Protein AF-A0A157SZM0-F1 (afdb_monomer_lite)

Radius of gyration: 15.86 Å; chains: 1; bounding box: 39×20×43 Å

Secondary structure (DSSP, 8-state):
-HHHHHTTPPEEEES-EE----HHHHHHHHHHHHHHT--S--------EEHHHHHHHHHHHTT--S-EEEESS-TT--S---SB-----HHHHHH--S--SS--STT---

Foldseek 3Di:
DLVCLQVQEEDAFAQAKAFAFFPVLVVLLVVLCVVVVDDDDADQGADIDGSQVVVVVSCVVVVGNHHYHYDNDDPPDPDDDDRYHYDDRVVSVVRDPGPRHYDDPVSDDD

Structure (mmCIF, N/CA/C/O backbone):
data_AF-A0A157SZM0-F1
#
_entry.id   AF-A0A157SZM0-F1
#
loop_
_atom_site.group_PDB
_atom_site.id
_atom_site.type_symbol
_atom_site.label_atom_id
_atom_site.label_alt_id
_atom_site.label_comp_id
_atom_site.label_asym_id
_atom_site.label_entity_id
_atom_site.label_seq_id
_atom_site.pdbx_PDB_ins_code
_atom_site.Cartn_x
_atom_site.Cartn_y
_atom_site.Cartn_z
_atom_site.occupancy
_atom_site.B_iso_or_equiv
_atom_site.auth_seq_id
_atom_site.auth_comp_id
_atom_site.auth_asym_id
_atom_site.auth_atom_id
_atom_site.pdbx_PDB_model_num
ATOM 1 N N . MET A 1 1 ? -8.299 -6.876 5.818 1.00 92.50 1 MET A N 1
ATOM 2 C CA . MET A 1 1 ? -8.939 -5.562 6.054 1.00 92.50 1 MET A CA 1
ATOM 3 C C . MET A 1 1 ? -10.399 -5.593 5.628 1.00 92.50 1 MET A C 1
ATOM 5 O O . MET A 1 1 ? -11.233 -5.605 6.515 1.00 92.50 1 MET A O 1
ATOM 9 N N . TYR A 1 2 ? -10.713 -5.704 4.327 1.00 95.44 2 TYR A N 1
ATOM 10 C CA . TYR A 1 2 ? -12.101 -5.696 3.827 1.00 95.44 2 TYR A CA 1
ATOM 11 C C . TYR A 1 2 ? -13.040 -6.657 4.576 1.00 95.44 2 TYR A C 1
ATOM 13 O O . TYR A 1 2 ? -14.005 -6.201 5.173 1.00 95.44 2 TYR A O 1
ATOM 21 N N . LYS A 1 3 ? -12.726 -7.964 4.618 1.00 96.81 3 LYS A N 1
ATOM 22 C CA . LYS A 1 3 ? -13.578 -8.972 5.283 1.00 96.81 3 LYS A CA 1
ATOM 23 C C . LYS A 1 3 ? -13.844 -8.632 6.757 1.00 96.81 3 LYS A C 1
ATOM 25 O O . LYS A 1 3 ? -14.989 -8.587 7.179 1.00 96.81 3 LYS A O 1
ATOM 30 N N . THR A 1 4 ? -12.796 -8.274 7.501 1.00 97.31 4 THR A N 1
ATOM 31 C CA . THR A 1 4 ? -12.889 -7.844 8.907 1.00 97.31 4 THR A CA 1
ATOM 32 C C . THR A 1 4 ? -13.809 -6.634 9.092 1.00 97.31 4 THR A C 1
ATOM 34 O O . THR A 1 4 ? -14.690 -6.660 9.945 1.00 97.31 4 THR A O 1
ATOM 37 N N . LEU A 1 5 ? -13.637 -5.590 8.276 1.00 97.94 5 LEU A N 1
ATOM 38 C CA . LEU A 1 5 ? -14.453 -4.375 8.354 1.00 97.94 5 LEU A CA 1
ATOM 39 C C . LEU A 1 5 ? -15.906 -4.631 7.937 1.00 97.94 5 LEU A C 1
ATOM 41 O O . LEU A 1 5 ? -16.819 -4.072 8.542 1.00 97.94 5 LEU A O 1
ATOM 45 N N . LYS A 1 6 ? -16.126 -5.486 6.931 1.00 97.50 6 LYS A N 1
ATOM 46 C CA . LYS A 1 6 ? -17.455 -5.911 6.469 1.00 97.50 6 LYS A CA 1
ATOM 47 C C . LYS A 1 6 ? -18.232 -6.642 7.562 1.00 97.50 6 LYS A C 1
ATOM 49 O O . LYS A 1 6 ? -19.430 -6.439 7.688 1.00 97.50 6 LYS A O 1
ATOM 54 N N . GLU A 1 7 ? -17.544 -7.429 8.382 1.00 98.00 7 GLU A N 1
ATOM 55 C CA . GLU A 1 7 ? -18.113 -8.099 9.559 1.00 98.00 7 GLU A CA 1
ATOM 56 C C . GLU A 1 7 ? -18.344 -7.154 10.756 1.00 98.00 7 GLU A C 1
ATOM 58 O O . GLU A 1 7 ? -18.709 -7.616 11.833 1.00 98.00 7 GLU A O 1
ATOM 63 N N . GLY A 1 8 ? -18.093 -5.845 10.618 1.00 98.19 8 GLY A N 1
ATOM 64 C CA . GLY A 1 8 ? -18.226 -4.882 11.717 1.00 98.19 8 GLY A CA 1
ATOM 65 C C . GLY A 1 8 ? -17.110 -4.961 12.762 1.00 98.19 8 GLY A C 1
ATOM 66 O O . GLY A 1 8 ? -17.195 -4.308 13.798 1.00 98.19 8 GLY A O 1
ATOM 67 N N . LYS A 1 9 ? -16.049 -5.737 12.510 1.00 98.38 9 LYS A N 1
ATOM 68 C CA . LYS A 1 9 ? -14.931 -5.928 13.443 1.00 98.38 9 LYS A CA 1
ATOM 69 C C . LYS A 1 9 ? -13.853 -4.859 13.261 1.00 98.38 9 LYS A C 1
ATOM 71 O O . LYS A 1 9 ? -13.738 -4.232 12.208 1.00 98.38 9 LY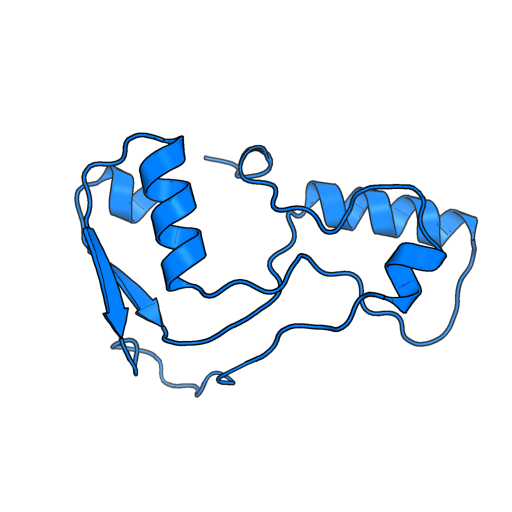S A O 1
ATOM 76 N N . THR A 1 10 ? -13.018 -4.700 14.284 1.00 98.50 10 THR A N 1
ATOM 77 C CA . THR A 1 10 ? -11.886 -3.768 14.270 1.00 98.50 10 THR A CA 1
ATOM 78 C C . THR A 1 10 ? -10.700 -4.332 13.485 1.00 98.50 10 THR A C 1
ATOM 80 O O . THR A 1 10 ? -10.252 -5.456 13.718 1.00 98.50 10 THR A O 1
ATOM 83 N N . VAL A 1 11 ? -10.141 -3.526 12.585 1.00 98.44 11 VAL A N 1
ATOM 84 C CA . VAL A 1 11 ? -8.818 -3.746 11.993 1.00 98.44 11 VAL A CA 1
ATOM 85 C C . VAL A 1 11 ? -7.775 -3.014 12.830 1.00 98.44 11 VAL A C 1
ATOM 87 O O . VAL A 1 11 ? -7.814 -1.792 12.938 1.00 98.44 11 VAL A O 1
ATOM 90 N N . PHE A 1 12 ? -6.813 -3.759 13.373 1.00 98.31 12 PHE A N 1
ATOM 91 C CA . PHE A 1 12 ? -5.622 -3.203 14.016 1.00 98.31 12 PHE A CA 1
ATOM 92 C C . PHE A 1 12 ? -4.520 -3.031 12.966 1.00 98.31 12 PHE A C 1
ATOM 94 O O . PHE A 1 12 ? -3.859 -3.993 12.568 1.00 98.31 12 PHE A O 1
ATOM 101 N N . ALA A 1 13 ? -4.375 -1.815 12.453 1.00 98.19 13 ALA A N 1
ATOM 102 C CA . ALA A 1 13 ? -3.387 -1.468 11.448 1.00 98.19 13 ALA A CA 1
ATOM 103 C C . ALA A 1 13 ? -2.046 -1.142 12.116 1.00 98.19 13 ALA A C 1
ATOM 105 O O . ALA A 1 13 ? -1.951 -0.208 12.905 1.00 98.19 13 ALA A O 1
ATOM 106 N N . TYR A 1 14 ? -1.001 -1.900 11.780 1.00 98.25 14 TYR A N 1
ATOM 107 C CA . TYR A 1 14 ? 0.359 -1.605 12.233 1.00 98.25 14 TYR A CA 1
ATOM 108 C C . TYR A 1 14 ? 0.799 -0.205 11.785 1.00 98.25 14 TYR A C 1
ATOM 110 O O . TYR A 1 14 ? 0.705 0.114 10.594 1.00 98.25 14 TYR A O 1
ATOM 118 N N . LYS A 1 15 ? 1.335 0.582 12.718 1.00 98.44 15 LYS A N 1
ATOM 119 C CA . LYS A 1 15 ? 1.915 1.902 12.483 1.00 98.44 15 LYS A CA 1
ATOM 120 C C . LYS A 1 15 ? 3.195 1.774 11.669 1.00 98.44 15 LYS A C 1
ATOM 122 O O . LYS A 1 15 ? 4.288 1.558 12.187 1.00 98.44 15 LYS A O 1
ATOM 127 N N . GLY A 1 16 ? 3.041 1.888 10.360 1.00 98.19 16 GLY A N 1
ATOM 128 C CA . GLY A 1 16 ? 4.150 1.793 9.433 1.00 98.19 16 GLY A CA 1
ATOM 129 C C . GLY A 1 16 ? 3.710 1.888 7.984 1.00 98.19 16 GLY A C 1
ATOM 130 O O . GLY A 1 16 ? 2.529 1.748 7.644 1.00 98.19 16 GLY A O 1
ATOM 131 N N . TYR A 1 17 ? 4.700 2.066 7.125 1.00 98.75 17 TYR A N 1
ATOM 132 C CA . TYR A 1 17 ? 4.544 2.379 5.716 1.00 98.75 17 TYR A CA 1
ATOM 133 C C . TYR A 1 17 ? 5.045 1.249 4.829 1.00 98.75 17 TYR A C 1
ATOM 135 O O . TYR A 1 17 ? 5.862 0.410 5.221 1.00 98.75 17 TYR A O 1
ATOM 143 N N . TYR A 1 18 ? 4.491 1.217 3.629 1.00 98.56 18 TYR A N 1
ATOM 144 C CA . TYR A 1 18 ? 4.829 0.297 2.556 1.00 98.56 18 TYR A CA 1
ATOM 145 C C . TYR A 1 18 ? 4.255 0.834 1.240 1.00 98.56 18 TYR A C 1
ATOM 147 O O . TYR A 1 18 ? 3.673 1.916 1.211 1.00 98.56 18 TYR A O 1
ATOM 155 N N . SER A 1 19 ? 4.429 0.084 0.158 1.00 98.56 19 SER A N 1
ATOM 156 C CA . SER A 1 19 ? 4.040 0.466 -1.203 1.00 98.56 19 SER A CA 1
ATOM 157 C C . SER A 1 19 ? 3.164 -0.624 -1.846 1.00 98.56 19 SER A C 1
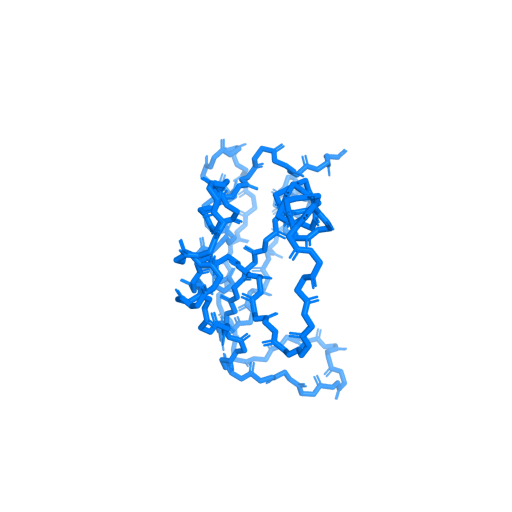ATOM 159 O O . SER A 1 19 ? 3.664 -1.399 -2.668 1.00 98.56 19 SER A O 1
ATOM 161 N N . PRO A 1 20 ? 1.889 -0.775 -1.424 1.00 97.50 20 PRO A N 1
ATOM 162 C CA . PRO A 1 20 ? 1.011 -1.844 -1.893 1.00 97.50 20 PRO A CA 1
ATOM 163 C C . PRO A 1 20 ? 0.724 -1.714 -3.389 1.00 97.50 20 PRO A C 1
ATOM 165 O O . PRO A 1 20 ? 0.345 -0.651 -3.865 1.00 97.50 20 PRO A O 1
ATOM 168 N N . ILE A 1 21 ? 0.838 -2.823 -4.112 1.00 97.94 21 ILE A N 1
ATOM 169 C CA . ILE A 1 21 ? 0.504 -2.931 -5.533 1.00 97.94 21 ILE A CA 1
ATOM 170 C C . ILE A 1 21 ? -0.495 -4.073 -5.721 1.00 97.94 21 ILE A C 1
ATOM 172 O O . ILE A 1 21 ? -0.382 -5.114 -5.068 1.00 97.94 21 ILE A O 1
ATOM 176 N N . SER A 1 22 ? -1.497 -3.883 -6.580 1.00 97.00 22 SER A N 1
ATOM 177 C CA . SER A 1 22 ? -2.423 -4.963 -6.916 1.00 97.00 22 SER A CA 1
ATOM 178 C C . SER A 1 22 ? -1.736 -5.980 -7.829 1.00 97.00 22 SER A C 1
ATOM 180 O O . SER A 1 22 ? -0.877 -5.630 -8.639 1.00 97.00 22 SER A O 1
ATOM 182 N N . ALA A 1 23 ? -2.136 -7.250 -7.734 1.00 96.75 23 ALA A N 1
ATOM 183 C CA . ALA A 1 23 ? -1.573 -8.301 -8.583 1.00 96.75 23 ALA A CA 1
ATOM 184 C C . ALA A 1 23 ? -1.751 -7.987 -10.079 1.00 96.75 23 ALA A C 1
ATOM 186 O O . ALA A 1 23 ? -0.833 -8.213 -10.860 1.00 96.75 23 ALA A O 1
ATOM 187 N N . ARG A 1 24 ? -2.893 -7.395 -10.467 1.00 96.25 24 ARG A N 1
ATOM 188 C CA . ARG A 1 24 ? -3.161 -7.000 -11.858 1.00 96.25 24 ARG A CA 1
ATOM 189 C C . ARG A 1 24 ? -2.220 -5.899 -12.353 1.00 96.25 24 ARG A C 1
ATOM 191 O O . ARG A 1 24 ? -1.642 -6.049 -13.421 1.00 96.25 24 ARG A O 1
ATOM 198 N N . LYS A 1 25 ? -1.989 -4.843 -11.559 1.00 97.75 25 LYS A N 1
ATOM 199 C CA . LYS A 1 25 ? -1.063 -3.761 -11.934 1.00 97.75 25 LYS A CA 1
ATOM 200 C C . LYS A 1 25 ? 0.385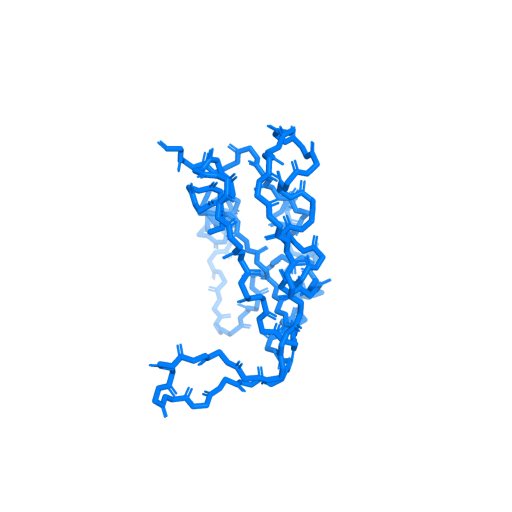 -4.241 -11.997 1.00 97.75 25 LYS A C 1
ATOM 202 O O . LYS A 1 25 ? 1.114 -3.867 -12.912 1.00 97.75 25 LYS A O 1
ATOM 207 N N . LEU A 1 26 ? 0.788 -5.105 -11.062 1.00 98.25 26 LEU A N 1
ATOM 208 C CA . LEU A 1 26 ? 2.111 -5.727 -11.095 1.00 98.25 26 LEU A CA 1
ATOM 209 C C . LEU A 1 26 ? 2.281 -6.620 -12.333 1.00 98.25 26 LEU A C 1
ATOM 211 O O . LEU A 1 26 ? 3.327 -6.568 -12.971 1.00 98.25 26 LEU A O 1
ATOM 215 N N . ALA A 1 27 ? 1.263 -7.402 -12.698 1.00 98.00 27 ALA A N 1
ATOM 216 C CA . ALA A 1 27 ? 1.300 -8.248 -13.888 1.00 98.00 27 ALA A CA 1
ATOM 217 C C . ALA A 1 27 ? 1.466 -7.427 -15.177 1.00 98.00 27 ALA A C 1
ATOM 219 O O . ALA A 1 27 ? 2.341 -7.750 -15.974 1.00 98.00 27 ALA A O 1
ATOM 220 N N . SER A 1 28 ? 0.720 -6.328 -15.343 1.00 97.75 28 SER A N 1
ATOM 221 C CA . SER A 1 28 ? 0.877 -5.434 -16.502 1.00 97.75 28 SER A CA 1
ATOM 222 C C . SER A 1 28 ? 2.273 -4.806 -16.576 1.00 97.75 28 SER A C 1
ATOM 224 O O . SER A 1 28 ? 2.860 -4.714 -17.650 1.00 97.75 28 SER A O 1
ATOM 226 N N . ALA A 1 29 ? 2.853 -4.424 -15.433 1.00 98.25 29 ALA A N 1
ATOM 227 C CA . ALA A 1 29 ? 4.231 -3.936 -15.393 1.00 98.25 29 ALA A CA 1
ATOM 228 C C . ALA A 1 29 ? 5.248 -5.019 -15.798 1.00 98.25 29 ALA A C 1
ATOM 230 O O . ALA A 1 29 ? 6.213 -4.729 -16.504 1.00 98.25 29 ALA A O 1
ATOM 231 N N . ILE A 1 30 ? 5.039 -6.266 -15.362 1.00 98.38 30 ILE A N 1
ATOM 232 C CA . ILE A 1 30 ? 5.883 -7.406 -15.743 1.00 98.38 30 ILE A CA 1
ATOM 233 C C . ILE A 1 30 ? 5.767 -7.688 -17.245 1.00 98.38 30 ILE A C 1
ATOM 235 O O . ILE A 1 30 ? 6.788 -7.915 -17.887 1.00 98.38 30 ILE A O 1
ATOM 239 N N . GLU A 1 31 ? 4.564 -7.636 -17.814 1.00 98.25 31 GLU A N 1
ATOM 240 C CA . GLU A 1 31 ? 4.326 -7.843 -19.247 1.00 98.25 31 GLU A CA 1
ATOM 241 C C . GLU A 1 31 ? 5.131 -6.860 -20.114 1.00 98.25 31 GLU A C 1
ATOM 243 O O . GLU A 1 31 ? 5.859 -7.285 -21.014 1.00 98.25 31 GLU A O 1
ATOM 248 N N . GLU A 1 32 ? 5.108 -5.564 -19.785 1.00 98.06 32 GLU A N 1
ATOM 249 C CA . GLU A 1 32 ? 5.950 -4.567 -20.462 1.00 98.06 32 GLU A CA 1
ATOM 250 C C . GLU A 1 32 ? 7.454 -4.851 -20.277 1.00 98.06 32 GLU A C 1
ATOM 252 O O . GLU A 1 32 ? 8.242 -4.753 -21.224 1.00 98.06 32 GLU A O 1
ATOM 257 N N . LEU A 1 33 ? 7.882 -5.240 -19.069 1.00 97.94 33 LEU A N 1
ATOM 258 C CA . LEU A 1 33 ? 9.288 -5.554 -18.788 1.00 97.94 33 LEU A CA 1
ATOM 259 C C . LEU A 1 33 ? 9.807 -6.749 -19.596 1.00 97.94 33 LEU A C 1
ATOM 261 O O . LEU A 1 33 ? 10.977 -6.739 -19.996 1.00 97.94 33 LEU A O 1
ATOM 265 N N . LEU A 1 34 ? 8.960 -7.752 -19.851 1.00 97.75 34 LEU A N 1
ATOM 266 C CA . LEU A 1 34 ? 9.306 -8.909 -20.678 1.00 97.75 34 LEU A CA 1
ATOM 267 C C . LEU A 1 34 ? 9.640 -8.482 -22.112 1.00 97.75 34 LEU A C 1
ATOM 269 O O . LEU A 1 34 ? 10.650 -8.933 -22.658 1.00 97.75 34 LEU A O 1
ATOM 273 N N . ALA A 1 35 ? 8.856 -7.568 -22.692 1.00 96.88 35 ALA A N 1
ATOM 274 C CA . ALA A 1 35 ? 9.108 -7.033 -24.030 1.00 96.88 35 ALA A CA 1
ATOM 275 C C . ALA A 1 35 ? 10.432 -6.248 -24.103 1.00 96.88 35 ALA A C 1
ATOM 277 O O . ALA A 1 35 ? 11.171 -6.350 -25.082 1.00 96.88 35 ALA A O 1
ATOM 278 N N . LEU A 1 36 ? 10.773 -5.517 -23.037 1.00 97.12 36 LEU A N 1
ATOM 279 C CA . LEU A 1 36 ? 12.001 -4.719 -22.948 1.00 97.12 36 LEU A CA 1
ATOM 280 C C . LEU A 1 36 ? 13.265 -5.536 -22.633 1.00 97.12 36 LEU A C 1
ATOM 282 O O . LEU A 1 36 ? 14.363 -4.975 -22.676 1.00 97.12 36 LEU A O 1
ATOM 286 N N . ARG A 1 37 ? 13.129 -6.821 -22.268 1.00 95.94 37 ARG A N 1
ATOM 287 C CA . ARG A 1 37 ? 14.232 -7.725 -21.878 1.00 95.94 37 ARG A CA 1
ATOM 288 C C . ARG A 1 37 ? 15.201 -7.099 -20.863 1.00 95.94 37 ARG A C 1
ATOM 290 O O . ARG A 1 37 ? 16.419 -7.246 -20.970 1.00 95.94 37 ARG A O 1
ATOM 297 N N . LYS A 1 38 ? 14.670 -6.363 -19.881 1.00 91.88 38 LYS A N 1
ATOM 298 C CA . LYS A 1 38 ? 15.491 -5.706 -18.851 1.00 91.88 38 LYS A CA 1
ATOM 299 C C . LYS A 1 38 ? 16.189 -6.741 -17.966 1.00 91.88 38 LYS A C 1
ATOM 301 O O . LYS A 1 38 ? 15.606 -7.754 -17.598 1.00 91.88 38 LYS A O 1
ATOM 306 N N . THR A 1 39 ? 17.426 -6.441 -17.583 1.00 95.38 39 THR A N 1
ATOM 307 C CA . THR A 1 39 ? 18.223 -7.229 -16.635 1.00 95.38 39 THR A CA 1
ATOM 308 C C . THR A 1 39 ? 18.596 -6.386 -15.411 1.00 95.38 39 THR A C 1
ATOM 310 O O . THR A 1 39 ? 18.471 -5.156 -15.417 1.00 95.38 39 THR A O 1
ATOM 313 N N . GLY A 1 40 ? 19.051 -7.045 -14.344 1.00 96.31 40 GLY A N 1
ATOM 314 C CA . GLY A 1 40 ? 19.411 -6.398 -13.079 1.00 96.31 40 GLY A CA 1
ATOM 315 C C . GLY A 1 40 ? 18.222 -6.211 -12.133 1.00 96.31 40 GLY A C 1
ATOM 316 O O . GLY A 1 40 ? 17.245 -6.952 -12.198 1.00 96.31 40 GLY A O 1
ATOM 317 N N . LEU A 1 41 ? 18.326 -5.231 -11.228 1.00 97.69 41 LEU A N 1
ATOM 318 C CA . LEU A 1 41 ? 17.325 -4.958 -10.193 1.00 97.69 41 LEU A CA 1
ATOM 319 C C . LEU A 1 41 ? 16.462 -3.735 -10.543 1.00 97.69 41 LEU A C 1
ATOM 321 O O . LEU A 1 41 ? 16.974 -2.680 -10.947 1.00 97.69 41 LEU A O 1
ATOM 325 N N . LEU A 1 42 ? 15.148 -3.874 -10.352 1.00 97.81 42 LEU A N 1
ATOM 326 C CA . LEU A 1 42 ? 14.160 -2.820 -10.559 1.00 97.81 42 LEU A CA 1
ATOM 327 C C . LEU A 1 42 ? 13.021 -2.946 -9.539 1.00 97.81 42 LEU A C 1
ATOM 329 O O . LEU A 1 42 ? 12.394 -3.996 -9.438 1.00 97.81 42 LEU A O 1
ATOM 333 N N . ASN A 1 43 ? 12.730 -1.863 -8.820 1.00 98.56 43 ASN A N 1
ATOM 334 C CA . ASN A 1 43 ? 11.582 -1.797 -7.920 1.00 98.56 43 ASN A CA 1
ATOM 335 C C . ASN A 1 43 ? 10.309 -1.485 -8.710 1.00 98.56 43 ASN A C 1
ATOM 337 O O . ASN A 1 43 ? 10.221 -0.433 -9.343 1.00 98.56 43 ASN A O 1
ATOM 341 N N . VAL A 1 44 ? 9.317 -2.368 -8.616 1.00 98.44 44 VAL A N 1
ATOM 342 C CA . VAL A 1 44 ? 7.968 -2.168 -9.160 1.00 98.44 44 VAL A CA 1
ATOM 343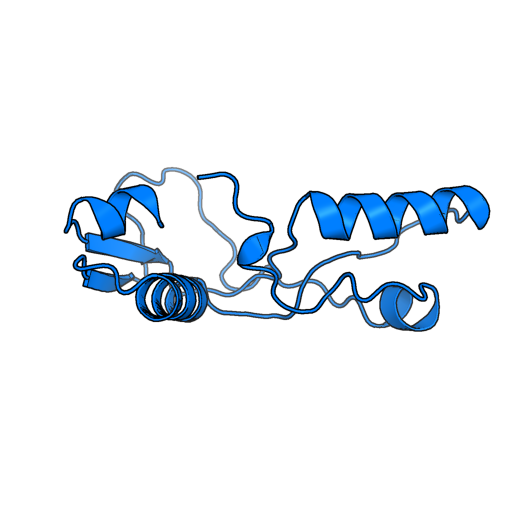 C C . VAL A 1 44 ? 6.985 -2.310 -8.005 1.00 98.44 44 VAL A C 1
ATOM 345 O O . VAL A 1 44 ? 6.746 -3.410 -7.512 1.00 98.44 44 VAL A O 1
ATOM 348 N N . ALA A 1 45 ? 6.471 -1.183 -7.524 1.00 98.31 45 ALA A N 1
ATOM 349 C CA . ALA A 1 45 ? 5.604 -1.123 -6.355 1.00 98.31 45 ALA A CA 1
ATOM 350 C C . ALA A 1 45 ? 4.634 0.059 -6.452 1.00 98.31 45 ALA A C 1
ATOM 352 O O . ALA A 1 45 ? 4.753 0.893 -7.349 1.00 98.31 45 ALA A O 1
ATOM 353 N N . GLY A 1 46 ? 3.674 0.109 -5.528 1.00 98.31 46 GLY A N 1
ATOM 354 C CA . GLY A 1 46 ? 2.712 1.201 -5.445 1.00 98.31 46 GLY A CA 1
ATOM 355 C C . GLY A 1 46 ? 3.261 2.468 -4.797 1.00 98.31 46 GLY A C 1
ATOM 356 O O . GLY A 1 46 ? 4.412 2.543 -4.367 1.00 98.31 46 GLY A O 1
ATOM 357 N N . GLU A 1 47 ? 2.398 3.464 -4.659 1.00 98.31 47 GLU A N 1
ATOM 358 C CA . GLU A 1 47 ? 2.680 4.644 -3.844 1.00 98.31 47 GLU A CA 1
ATOM 359 C C . GLU A 1 47 ? 2.870 4.293 -2.364 1.00 98.31 47 GLU A C 1
ATOM 361 O O . GLU A 1 47 ? 2.238 3.381 -1.822 1.00 98.31 47 GLU A O 1
ATOM 366 N N . ARG A 1 48 ? 3.750 5.045 -1.694 1.00 98.50 48 ARG A N 1
ATOM 367 C CA . ARG A 1 48 ? 3.955 4.936 -0.250 1.00 98.50 48 ARG A CA 1
ATOM 368 C C . ARG A 1 48 ? 2.671 5.325 0.481 1.00 98.50 48 ARG A C 1
ATOM 370 O O . ARG A 1 48 ? 2.195 6.444 0.334 1.00 98.50 48 ARG A O 1
ATOM 377 N N . ILE A 1 49 ? 2.168 4.435 1.330 1.00 98.62 49 ILE A N 1
ATOM 378 C CA . ILE A 1 49 ? 0.973 4.665 2.149 1.00 98.62 49 ILE A CA 1
ATOM 379 C C . ILE A 1 49 ? 1.128 3.980 3.509 1.00 98.62 49 ILE A C 1
ATOM 381 O O . ILE A 1 49 ? 1.818 2.960 3.629 1.00 98.62 49 ILE A O 1
ATOM 385 N N . SER A 1 50 ? 0.510 4.532 4.554 1.00 98.62 50 SER A N 1
ATOM 386 C CA . SER A 1 50 ? 0.429 3.831 5.836 1.00 98.62 50 SER A CA 1
ATOM 387 C C . SER A 1 50 ? -0.627 2.724 5.774 1.00 98.62 50 SER A C 1
ATOM 389 O O . SER A 1 50 ? -1.615 2.799 5.037 1.00 98.62 50 SER A O 1
ATOM 391 N N . ARG A 1 51 ? -0.450 1.666 6.569 1.00 98.25 51 ARG A N 1
ATOM 392 C CA . ARG A 1 51 ? -1.463 0.596 6.668 1.00 98.25 51 ARG A CA 1
ATOM 393 C C . ARG A 1 51 ? -2.786 1.117 7.237 1.00 98.25 51 ARG A C 1
ATOM 395 O O . ARG A 1 51 ? -3.839 0.606 6.864 1.00 98.25 51 ARG A O 1
ATOM 402 N N . TYR A 1 52 ? -2.722 2.127 8.107 1.00 98.56 52 TYR A N 1
ATOM 403 C CA . TYR A 1 52 ? -3.886 2.805 8.668 1.00 98.56 52 TYR A CA 1
ATOM 404 C C . TYR A 1 52 ? -4.664 3.575 7.593 1.00 98.56 52 TYR A C 1
ATOM 406 O O . TYR A 1 52 ? -5.858 3.341 7.415 1.00 98.56 52 TYR A O 1
ATOM 414 N N . GLU A 1 53 ? -3.980 4.410 6.806 1.00 98.62 53 GLU A N 1
ATOM 415 C CA . GLU A 1 53 ? -4.598 5.181 5.723 1.00 98.62 53 GLU A CA 1
ATOM 416 C C . GLU A 1 53 ? -5.192 4.263 4.649 1.00 98.62 53 GLU A C 1
ATOM 418 O O . GLU A 1 53 ? -6.319 4.484 4.206 1.00 98.62 53 GLU A O 1
ATOM 423 N N . LEU A 1 54 ? -4.497 3.180 4.276 1.00 98.38 54 LEU A N 1
ATOM 424 C CA . LEU A 1 54 ? -5.061 2.203 3.345 1.00 98.38 54 LEU A CA 1
ATOM 425 C C . LEU A 1 54 ? -6.353 1.579 3.890 1.00 98.38 54 LEU A C 1
ATOM 427 O O . LEU A 1 54 ? -7.331 1.439 3.155 1.00 98.38 54 LEU A O 1
ATOM 431 N N . ALA A 1 55 ? -6.365 1.188 5.166 1.00 98.25 55 ALA A N 1
ATOM 432 C CA . ALA A 1 55 ? -7.542 0.594 5.787 1.00 98.25 55 ALA A CA 1
ATOM 433 C C . ALA A 1 55 ? -8.724 1.577 5.828 1.00 98.25 55 ALA A C 1
ATOM 435 O O . ALA A 1 55 ? -9.852 1.159 5.560 1.00 98.25 55 ALA A O 1
ATOM 436 N N . LEU A 1 56 ? -8.472 2.866 6.090 1.00 98.50 56 LEU A N 1
ATOM 437 C CA . LEU A 1 56 ? -9.488 3.919 6.012 1.00 98.50 56 LEU A CA 1
ATOM 438 C C . LEU A 1 56 ? -10.021 4.100 4.586 1.00 98.50 56 LEU A C 1
ATOM 440 O O . LEU A 1 56 ? -11.234 4.075 4.406 1.00 98.50 56 LEU A O 1
ATOM 444 N N . LYS A 1 57 ? -9.150 4.168 3.569 1.00 98.12 57 LYS A N 1
ATOM 445 C CA . LYS A 1 57 ? -9.572 4.269 2.157 1.00 98.12 57 LYS A CA 1
ATOM 446 C C . LYS A 1 57 ? -10.430 3.078 1.721 1.00 98.12 57 LYS A C 1
ATOM 448 O O . LYS A 1 57 ? -11.403 3.251 0.993 1.00 98.12 57 LYS A O 1
ATOM 453 N N . ILE A 1 58 ? -10.110 1.867 2.187 1.00 97.69 58 ILE A N 1
ATOM 454 C CA . ILE A 1 58 ? -10.942 0.673 1.954 1.00 97.69 58 ILE A CA 1
ATOM 455 C C . ILE A 1 58 ? -12.286 0.800 2.685 1.00 97.69 58 ILE A C 1
ATOM 457 O O . ILE A 1 58 ? -13.326 0.515 2.093 1.00 97.69 58 ILE A O 1
ATOM 461 N N . LYS A 1 59 ? -12.283 1.208 3.961 1.00 98.00 59 LYS A N 1
ATOM 462 C CA . LYS A 1 59 ? -13.511 1.401 4.747 1.00 98.00 59 LYS A CA 1
ATOM 463 C C . LYS A 1 59 ? -14.450 2.397 4.064 1.00 98.00 59 LYS A C 1
ATOM 465 O O . LYS A 1 59 ? -15.626 2.086 3.913 1.00 98.00 59 LYS A O 1
ATOM 470 N N . GLU A 1 60 ? -13.923 3.544 3.644 1.00 98.00 60 GLU A N 1
ATOM 471 C CA . GLU A 1 60 ? -14.658 4.623 2.980 1.00 98.00 60 GLU A CA 1
ATOM 472 C C . GLU A 1 60 ? -15.196 4.180 1.618 1.00 98.00 60 GLU A C 1
ATOM 474 O O . GLU A 1 60 ? -16.404 4.218 1.400 1.00 98.00 60 GLU A O 1
ATOM 479 N N . LYS A 1 61 ? -14.332 3.652 0.736 1.00 96.62 61 LYS A N 1
ATOM 480 C CA . LYS A 1 61 ? -14.724 3.234 -0.621 1.00 96.62 61 LYS A CA 1
ATOM 481 C C . LYS A 1 61 ? -15.894 2.249 -0.631 1.00 96.62 61 LYS A C 1
ATOM 483 O O . LYS A 1 61 ? -16.714 2.278 -1.545 1.00 96.62 61 LYS A O 1
ATOM 488 N N . PHE A 1 62 ? -15.952 1.355 0.354 1.00 96.19 62 PHE A N 1
ATOM 489 C CA . PHE A 1 62 ? -16.962 0.300 0.421 1.00 96.19 62 PHE A CA 1
ATOM 490 C C . PHE A 1 62 ? -18.010 0.518 1.525 1.00 96.19 62 PHE A C 1
ATOM 492 O O . PHE A 1 62 ? -18.777 -0.403 1.796 1.00 96.19 62 PHE A O 1
ATOM 499 N N . ASN A 1 63 ? -18.054 1.700 2.155 1.00 97.38 63 ASN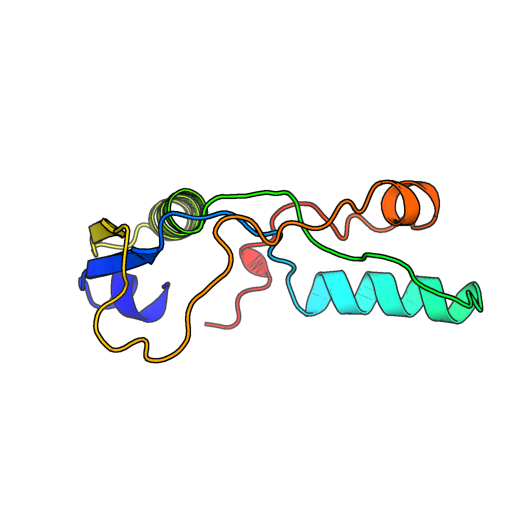 A N 1
ATOM 500 C CA . ASN A 1 63 ? -18.990 2.044 3.236 1.00 97.38 63 ASN A CA 1
ATOM 501 C C . ASN A 1 63 ? -19.057 0.981 4.356 1.00 97.38 63 ASN A C 1
ATOM 503 O O . ASN A 1 63 ? -20.134 0.567 4.785 1.00 97.38 63 ASN A O 1
ATOM 507 N N . LEU A 1 64 ? -17.900 0.485 4.808 1.00 98.00 64 LEU A N 1
ATOM 508 C CA . LEU A 1 64 ? -17.842 -0.649 5.737 1.00 98.00 64 LEU A CA 1
ATOM 509 C C . LEU A 1 64 ? -18.063 -0.219 7.199 1.00 98.00 64 LEU A C 1
ATOM 511 O O . LEU A 1 64 ? -17.516 0.804 7.629 1.00 98.00 64 LEU A O 1
ATOM 515 N N . PRO A 1 65 ? -18.786 -1.017 8.010 1.00 98.06 65 PRO A N 1
ATOM 516 C CA . PRO A 1 65 ? -19.161 -0.629 9.370 1.00 98.06 65 PRO A CA 1
ATOM 517 C C . PRO A 1 65 ? -18.009 -0.712 10.384 1.00 98.06 65 PRO A C 1
ATOM 519 O O . PRO A 1 65 ? -17.945 0.119 11.286 1.00 98.06 65 PRO A O 1
ATOM 522 N N . GLY A 1 66 ? -17.074 -1.657 10.236 1.00 98.00 66 GLY A N 1
ATOM 523 C CA . GLY A 1 66 ? -16.022 -1.916 11.230 1.00 98.00 66 GLY A CA 1
ATOM 524 C C . GLY A 1 66 ? -15.042 -0.759 11.456 1.00 98.00 66 GLY A C 1
ATOM 525 O O . GLY A 1 66 ? -14.894 0.127 10.620 1.00 98.00 66 GLY A O 1
ATOM 526 N N . GLU A 1 67 ? -14.355 -0.753 12.593 1.00 98.50 67 GLU A N 1
ATOM 527 C CA . GLU A 1 67 ? -13.422 0.311 12.987 1.00 98.50 67 GLU A CA 1
ATOM 528 C C . GLU A 1 67 ? -11.992 0.046 12.484 1.00 98.50 67 GLU A C 1
ATOM 530 O O . GLU A 1 67 ? -11.579 -1.102 12.310 1.00 98.50 67 GLU A O 1
ATOM 535 N N . VAL A 1 68 ? -11.202 1.102 12.297 1.00 98.62 68 VAL A N 1
ATOM 536 C CA . VAL A 1 68 ? -9.757 1.004 12.055 1.00 98.62 68 VAL A CA 1
ATOM 537 C C . VAL A 1 68 ? -9.031 1.652 13.233 1.00 98.62 68 VAL A C 1
ATOM 539 O O . VAL A 1 68 ? -9.304 2.804 13.552 1.00 98.62 68 VAL A O 1
ATOM 542 N N . LYS A 1 69 ? -8.094 0.933 13.859 1.00 98.50 69 LYS A N 1
ATOM 543 C CA . LYS A 1 69 ? -7.208 1.462 14.909 1.00 98.50 69 LYS A CA 1
ATOM 544 C C . LYS A 1 69 ? -5.757 1.313 14.491 1.00 98.50 69 LYS A C 1
ATOM 546 O O . LYS A 1 69 ? -5.356 0.226 14.077 1.00 98.50 69 LYS A O 1
ATOM 551 N N . GLU A 1 70 ? -4.977 2.378 14.616 1.00 98.44 70 GLU A N 1
ATOM 552 C CA . GLU A 1 70 ? -3.526 2.305 14.454 1.00 98.44 70 GLU A CA 1
ATOM 553 C C . GLU A 1 70 ? -2.876 1.774 15.741 1.00 98.44 70 GLU A C 1
ATOM 555 O O . GLU A 1 70 ? -3.277 2.150 16.842 1.00 98.44 70 GLU A O 1
ATOM 560 N N . VAL A 1 71 ? -1.902 0.872 15.606 1.00 98.19 71 VAL A N 1
ATOM 561 C CA . VAL A 1 71 ? -1.185 0.252 16.731 1.00 98.19 71 VAL A CA 1
ATOM 562 C C . VAL A 1 71 ? 0.310 0.153 16.443 1.00 98.19 71 VAL A C 1
ATOM 564 O O . VAL A 1 71 ? 0.701 -0.172 15.323 1.00 98.19 71 VAL A O 1
ATOM 567 N N . ASP A 1 72 ? 1.154 0.372 17.452 1.00 96.25 72 ASP A N 1
ATOM 568 C CA . ASP A 1 72 ? 2.608 0.190 17.315 1.00 96.25 72 ASP A CA 1
ATOM 569 C C . ASP A 1 72 ? 2.991 -1.292 17.173 1.00 96.25 72 ASP A C 1
ATOM 571 O O . ASP A 1 72 ? 3.964 -1.622 16.503 1.00 96.25 72 ASP A O 1
ATOM 575 N N . GLU A 1 73 ? 2.194 -2.202 17.739 1.00 93.81 73 GLU A N 1
ATOM 576 C CA . GLU A 1 73 ? 2.378 -3.647 17.617 1.00 93.81 73 GLU A CA 1
ATOM 577 C C . GLU A 1 73 ? 1.047 -4.351 17.352 1.00 93.81 73 GLU A C 1
ATOM 579 O O . GLU A 1 73 ? 0.009 -4.028 17.931 1.00 93.81 73 GLU A O 1
ATOM 584 N N . VAL A 1 74 ? 1.073 -5.354 16.474 1.00 94.56 74 VAL A N 1
ATOM 585 C CA . VAL A 1 74 ? -0.100 -6.186 16.192 1.00 94.56 74 VAL A CA 1
ATOM 586 C C . VAL A 1 74 ? -0.020 -7.441 17.048 1.00 94.56 74 VAL A C 1
ATOM 588 O O . VAL A 1 74 ? 0.898 -8.252 16.906 1.00 94.56 74 VAL A O 1
ATOM 591 N N . LYS A 1 75 ? -1.011 -7.625 17.926 1.00 93.62 75 LYS A N 1
ATOM 592 C CA . LYS A 1 75 ? -1.095 -8.796 18.805 1.00 93.62 75 LYS A CA 1
ATOM 593 C C . LYS A 1 75 ? -1.030 -10.093 17.988 1.00 93.62 75 LYS A C 1
ATOM 595 O O . LYS A 1 75 ? -1.796 -10.280 17.046 1.00 93.62 75 LYS A O 1
ATOM 600 N N . GLY A 1 76 ? -0.133 -10.995 18.383 1.00 94.69 76 GLY A N 1
ATOM 601 C CA . GLY A 1 76 ? 0.069 -12.295 17.736 1.00 94.69 76 GLY A CA 1
ATOM 602 C C . GLY A 1 76 ? 1.149 -12.315 16.650 1.00 94.69 76 GLY A C 1
ATOM 603 O O . GLY A 1 76 ? 1.457 -13.387 16.136 1.00 94.69 76 GLY A O 1
ATOM 604 N N . TRP A 1 77 ? 1.762 -11.180 16.301 1.00 95.00 77 TRP A N 1
ATOM 605 C CA . TRP A 1 77 ? 2.952 -11.191 15.449 1.00 95.00 77 TRP A CA 1
ATOM 606 C C . TRP A 1 77 ? 4.187 -11.640 16.233 1.00 95.00 77 TRP A C 1
ATOM 608 O O . TRP A 1 77 ? 4.605 -10.979 17.176 1.00 95.00 77 TRP A O 1
ATOM 618 N N . THR A 1 78 ? 4.805 -12.744 15.809 1.00 96.06 78 THR A N 1
ATOM 619 C CA . THR A 1 78 ? 6.103 -13.198 16.343 1.00 96.06 78 THR A CA 1
ATOM 620 C C . THR A 1 78 ? 7.277 -12.473 15.681 1.00 96.06 78 THR A C 1
ATOM 622 O O . THR A 1 78 ? 8.268 -12.154 16.330 1.00 96.06 78 THR A O 1
ATOM 625 N N . ALA A 1 79 ? 7.180 -12.206 14.374 1.00 95.81 79 ALA A N 1
ATOM 626 C CA . ALA A 1 79 ? 8.231 -11.542 13.609 1.00 95.81 79 ALA A CA 1
ATOM 627 C C . ALA A 1 79 ? 8.046 -10.021 13.603 1.00 95.81 79 ALA A C 1
ATOM 629 O O . ALA A 1 79 ? 6.942 -9.520 13.369 1.00 95.81 79 ALA A O 1
ATOM 630 N N . ARG A 1 80 ? 9.151 -9.285 13.766 1.00 94.50 80 ARG A N 1
ATOM 631 C CA . ARG A 1 80 ? 9.163 -7.825 13.616 1.00 94.50 80 ARG A CA 1
ATOM 632 C C . ARG A 1 80 ? 8.892 -7.437 12.166 1.00 94.50 80 ARG A C 1
ATOM 634 O O . ARG A 1 80 ? 9.352 -8.101 11.233 1.00 94.50 80 ARG A O 1
ATOM 641 N N . ARG A 1 81 ? 8.165 -6.336 11.973 1.00 96.25 81 ARG A N 1
ATOM 642 C CA . ARG A 1 81 ? 8.001 -5.708 10.661 1.00 96.25 81 ARG A CA 1
ATOM 643 C C . ARG A 1 81 ? 8.832 -4.433 10.583 1.00 96.25 81 ARG A C 1
ATOM 645 O O . ARG A 1 81 ? 8.944 -3.736 11.586 1.00 96.25 81 ARG A O 1
ATOM 652 N N . PRO A 1 82 ? 9.432 -4.140 9.418 1.00 97.50 82 PRO A N 1
ATOM 653 C CA . PRO A 1 82 ? 10.057 -2.846 9.195 1.00 97.50 82 PRO A CA 1
ATOM 654 C C . PRO A 1 82 ? 9.008 -1.742 9.340 1.00 97.50 82 PRO A C 1
ATOM 656 O O . PRO A 1 82 ? 7.882 -1.879 8.850 1.00 97.50 82 PRO A O 1
ATOM 659 N N . PHE A 1 83 ? 9.401 -0.652 9.997 1.00 98.06 83 PHE A N 1
ATOM 660 C CA . PHE A 1 83 ? 8.550 0.523 10.152 1.00 98.06 83 PHE A CA 1
ATOM 661 C C . PHE A 1 83 ? 8.170 1.112 8.789 1.00 98.06 83 PHE A C 1
ATOM 663 O O . PHE A 1 83 ? 7.004 1.404 8.543 1.00 98.06 83 PHE A O 1
ATOM 670 N N . ASP A 1 84 ? 9.138 1.225 7.879 1.00 98.62 84 ASP A N 1
ATOM 671 C CA . ASP A 1 84 ? 8.918 1.650 6.501 1.00 98.62 84 ASP A CA 1
ATOM 672 C C . ASP A 1 84 ? 9.599 0.657 5.554 1.00 98.62 84 ASP A C 1
ATOM 674 O O . ASP A 1 84 ? 10.812 0.463 5.605 1.00 98.62 84 ASP A O 1
ATOM 678 N N . SER A 1 85 ? 8.801 -0.015 4.726 1.00 98.12 85 SER A N 1
ATOM 679 C CA . SER A 1 85 ? 9.281 -0.891 3.652 1.00 98.12 85 SER A CA 1
ATOM 680 C C . SER A 1 85 ? 8.797 -0.423 2.284 1.00 98.12 85 SER A C 1
ATOM 682 O O . SER A 1 85 ? 8.579 -1.248 1.394 1.00 98.12 85 SER A O 1
ATOM 684 N N . SER A 1 86 ? 8.512 0.871 2.139 1.00 98.56 86 SER A N 1
ATOM 685 C CA . SER A 1 86 ? 8.172 1.440 0.840 1.00 98.56 86 SER A CA 1
ATOM 686 C C . SER A 1 86 ? 9.379 1.394 -0.094 1.00 98.56 86 SER A C 1
ATOM 688 O O . SER A 1 86 ? 10.526 1.550 0.326 1.00 98.56 86 SER A O 1
ATOM 690 N N . LEU A 1 87 ? 9.116 1.121 -1.369 1.00 98.56 87 LEU A N 1
ATOM 691 C CA . LEU A 1 87 ? 10.147 1.045 -2.395 1.00 98.56 87 LEU A CA 1
ATOM 692 C C . LEU A 1 87 ? 10.105 2.295 -3.271 1.00 98.56 87 LEU A C 1
ATOM 694 O O . LEU A 1 87 ? 9.043 2.673 -3.765 1.00 98.56 87 LEU A O 1
ATOM 698 N N . ASP A 1 88 ? 11.269 2.894 -3.522 1.00 98.44 88 ASP A N 1
ATOM 699 C CA . ASP A 1 88 ? 11.399 3.910 -4.564 1.00 98.44 88 ASP A CA 1
ATOM 700 C C . ASP A 1 88 ? 11.310 3.240 -5.941 1.00 98.44 88 ASP A C 1
ATOM 702 O O . ASP A 1 88 ? 12.188 2.465 -6.337 1.00 98.44 88 ASP A O 1
ATOM 706 N N . TYR A 1 89 ? 10.231 3.543 -6.660 1.00 98.12 89 TYR A N 1
ATOM 707 C CA . TYR A 1 89 ? 9.923 3.032 -7.993 1.00 98.12 89 TYR A CA 1
ATOM 708 C C . TYR A 1 89 ? 10.198 4.063 -9.107 1.00 98.12 89 TYR A C 1
ATOM 710 O O . TYR A 1 89 ? 9.829 3.835 -10.262 1.00 98.12 89 TYR A O 1
ATOM 718 N N . SER A 1 90 ? 10.880 5.179 -8.816 1.00 98.38 90 SER A N 1
ATOM 719 C CA . SER A 1 90 ? 11.146 6.268 -9.775 1.00 98.38 90 SER A CA 1
ATOM 720 C C . SER A 1 90 ? 11.826 5.786 -11.058 1.00 98.38 90 SER A C 1
ATOM 722 O O . SER A 1 90 ? 11.557 6.300 -12.144 1.00 98.38 90 SER A O 1
ATOM 724 N N . LYS A 1 91 ? 12.691 4.767 -10.958 1.00 98.31 91 LYS A N 1
ATOM 725 C CA . LYS A 1 91 ? 13.329 4.138 -12.123 1.00 98.31 91 LYS A CA 1
ATOM 726 C C . LYS A 1 91 ? 12.319 3.382 -12.989 1.00 98.31 91 LYS A C 1
ATOM 728 O O . LYS A 1 91 ? 12.360 3.530 -14.203 1.00 98.31 91 LYS A O 1
ATOM 733 N N . ALA A 1 92 ? 11.415 2.609 -12.388 1.00 98.31 92 ALA A N 1
ATOM 734 C CA . ALA A 1 92 ? 10.382 1.882 -13.126 1.00 98.31 92 ALA A CA 1
ATOM 735 C C . ALA A 1 92 ? 9.375 2.841 -13.771 1.00 98.31 92 ALA A C 1
ATOM 737 O O . ALA A 1 92 ? 9.050 2.665 -14.939 1.00 98.31 92 ALA A O 1
ATOM 738 N N . LYS A 1 93 ? 8.980 3.916 -13.072 1.00 98.06 93 LYS A N 1
ATOM 739 C CA . LYS A 1 93 ? 8.072 4.952 -13.600 1.00 98.06 93 LYS A CA 1
ATOM 740 C C . LYS A 1 93 ? 8.596 5.632 -14.870 1.00 98.06 93 LYS A C 1
ATOM 742 O O . LYS A 1 93 ? 7.814 6.039 -15.713 1.00 98.06 93 LYS A O 1
ATOM 747 N N . LYS A 1 94 ? 9.919 5.767 -15.008 1.00 98.06 94 LYS A N 1
ATOM 748 C CA . LYS A 1 94 ? 10.555 6.323 -16.217 1.00 98.06 94 LYS A CA 1
ATOM 749 C C . LYS A 1 94 ? 10.635 5.327 -17.378 1.00 98.06 94 LYS A C 1
ATOM 751 O O . LYS A 1 94 ? 10.877 5.746 -18.502 1.00 98.06 94 LYS A O 1
ATOM 756 N N . ILE A 1 95 ? 10.541 4.027 -17.094 1.00 97.62 95 ILE A N 1
ATOM 757 C CA . ILE A 1 95 ? 10.736 2.947 -18.072 1.00 97.62 95 ILE A CA 1
ATOM 758 C C . ILE A 1 95 ? 9.398 2.432 -18.604 1.00 97.62 95 ILE A C 1
ATOM 760 O O . ILE A 1 95 ? 9.312 2.117 -19.785 1.00 97.62 95 ILE A O 1
ATOM 764 N N . LEU A 1 96 ? 8.401 2.303 -17.728 1.00 98.00 96 LEU A N 1
ATOM 765 C CA . LEU A 1 96 ? 7.123 1.659 -18.017 1.00 98.00 96 LEU A CA 1
ATOM 766 C C . LEU A 1 96 ? 6.053 2.694 -18.346 1.00 98.00 96 LEU A C 1
ATOM 768 O O . LEU A 1 96 ? 6.014 3.764 -17.735 1.00 98.00 96 LEU A O 1
ATOM 772 N N . SER A 1 97 ? 5.185 2.356 -19.294 1.00 97.81 97 SER A N 1
ATOM 773 C CA . SER A 1 97 ? 4.078 3.211 -19.724 1.00 97.81 97 SER A CA 1
ATOM 774 C C . SER A 1 97 ? 2.808 3.005 -18.899 1.00 97.81 97 SER A C 1
ATOM 776 O O . SER A 1 97 ? 2.037 3.946 -18.712 1.00 97.81 97 SER A O 1
ATOM 778 N N . VAL A 1 98 ? 2.606 1.801 -18.360 1.00 97.62 98 VAL A N 1
ATOM 779 C CA . VAL A 1 98 ? 1.473 1.480 -17.491 1.00 97.62 98 VAL A CA 1
ATOM 780 C C . VAL A 1 98 ? 1.529 2.234 -16.158 1.00 97.62 98 VAL A C 1
ATOM 782 O O . VAL A 1 98 ? 2.561 2.301 -15.486 1.00 97.62 98 VAL A O 1
ATOM 785 N N . ASP A 1 99 ? 0.373 2.727 -15.707 1.00 97.88 99 ASP A N 1
ATOM 786 C CA . ASP A 1 99 ? 0.187 3.210 -14.337 1.00 97.88 99 ASP A CA 1
ATOM 787 C C . ASP A 1 99 ? 0.116 2.033 -13.343 1.00 97.88 99 ASP A C 1
ATOM 789 O O . ASP A 1 99 ? -0.946 1.641 -12.847 1.00 97.88 99 ASP A O 1
ATOM 793 N N . PHE A 1 100 ? 1.274 1.446 -13.046 1.00 98.19 100 PHE A N 1
ATOM 794 C CA . PHE A 1 100 ? 1.387 0.342 -12.093 1.00 98.19 100 PHE A CA 1
ATOM 795 C C . PHE A 1 100 ? 1.351 0.795 -10.626 1.00 98.19 100 PHE A C 1
ATOM 797 O O . PHE A 1 100 ? 1.115 -0.027 -9.741 1.00 98.19 100 PHE A O 1
ATOM 804 N N . TYR A 1 101 ? 1.610 2.077 -10.354 1.00 98.06 101 TYR A N 1
ATOM 805 C CA . TYR A 1 101 ? 1.912 2.565 -9.007 1.00 98.06 101 TYR A CA 1
ATOM 806 C C . TYR A 1 101 ? 0.703 3.157 -8.276 1.00 98.06 101 TYR A C 1
ATOM 808 O O . TYR A 1 101 ? 0.643 3.067 -7.047 1.00 98.06 101 TYR A O 1
ATOM 816 N N . SER A 1 102 ? -0.263 3.747 -8.990 1.00 97.69 102 SER A N 1
ATOM 817 C CA . SER A 1 102 ? -1.410 4.381 -8.327 1.00 97.69 102 SER A CA 1
ATOM 818 C C . SER A 1 102 ? -2.260 3.348 -7.590 1.00 97.69 102 SER A C 1
ATOM 820 O O . SER A 1 102 ? -2.471 2.236 -8.092 1.00 97.69 102 SER A O 1
ATOM 822 N N . LEU A 1 103 ? -2.769 3.725 -6.414 1.00 96.50 103 LEU A N 1
ATOM 823 C CA . LEU A 1 103 ? -3.543 2.832 -5.557 1.00 96.50 103 LEU A CA 1
ATOM 824 C C . LEU A 1 103 ? -4.749 2.239 -6.298 1.00 96.50 103 LEU A C 1
ATOM 826 O O . LEU A 1 103 ? -5.601 2.951 -6.822 1.00 96.50 103 LEU A O 1
ATOM 830 N N . ASP A 1 104 ? -4.841 0.914 -6.271 1.00 95.19 104 ASP A N 1
ATOM 831 C CA . ASP A 1 104 ? -5.851 0.164 -6.998 1.00 95.19 104 ASP A CA 1
ATOM 832 C C . ASP A 1 104 ? -6.709 -0.693 -6.062 1.00 95.19 104 ASP A C 1
ATOM 834 O O . ASP A 1 104 ? -6.412 -1.855 -5.780 1.00 95.19 104 ASP A O 1
ATOM 838 N N . LEU A 1 105 ? -7.801 -0.097 -5.586 1.00 92.38 105 LEU A N 1
ATOM 839 C CA . LEU A 1 105 ? -8.764 -0.780 -4.718 1.00 92.38 105 LEU A CA 1
ATOM 840 C C . LEU A 1 105 ? -9.772 -1.645 -5.489 1.00 92.38 105 LEU A C 1
ATOM 842 O O . LEU A 1 105 ? -10.488 -2.429 -4.880 1.00 92.38 105 LEU A O 1
ATOM 846 N N . GLU A 1 106 ? -9.870 -1.491 -6.809 1.00 87.44 106 GLU A N 1
ATOM 847 C CA . GLU A 1 106 ? -10.749 -2.324 -7.647 1.00 87.44 106 GLU A CA 1
ATOM 848 C C . GLU A 1 106 ? -10.110 -3.671 -7.981 1.00 87.44 106 GLU A C 1
ATOM 850 O O . GLU A 1 106 ? -10.814 -4.645 -8.213 1.00 87.44 106 GLU A O 1
ATOM 855 N N . GLY A 1 107 ? -8.777 -3.753 -7.952 1.00 79.69 107 GLY A N 1
ATOM 856 C CA . GLY A 1 107 ? -8.044 -5.013 -8.064 1.00 79.69 107 GLY A CA 1
ATOM 857 C C . GLY A 1 107 ? -8.207 -5.947 -6.858 1.00 79.69 107 GLY A C 1
ATOM 858 O O . GLY A 1 107 ? -7.592 -7.012 -6.834 1.00 79.69 107 GLY A O 1
ATOM 859 N N . MET A 1 108 ? -8.992 -5.566 -5.844 1.00 85.19 108 MET A N 1
ATOM 860 C CA . MET A 1 108 ? -9.318 -6.438 -4.719 1.00 85.19 108 MET A CA 1
ATOM 861 C C . MET A 1 108 ? -10.313 -7.518 -5.156 1.00 85.19 108 MET A C 1
ATOM 863 O O . MET A 1 108 ? -11.450 -7.218 -5.505 1.00 85.19 108 MET A O 1
ATOM 867 N N . VAL A 1 109 ? -9.903 -8.783 -5.074 1.00 78.25 109 VAL A N 1
ATOM 868 C CA . VAL A 1 109 ? -10.815 -9.927 -5.216 1.00 78.25 109 VAL A CA 1
ATOM 869 C C . VAL A 1 109 ? -11.536 -10.127 -3.879 1.00 78.25 109 VAL A C 1
ATOM 871 O O . VAL A 1 109 ? -10.879 -10.322 -2.852 1.00 78.25 109 VAL A O 1
ATOM 874 N N . LEU A 1 110 ? -12.866 -9.996 -3.883 1.00 68.50 110 LEU A N 1
ATOM 875 C CA . LEU A 1 110 ? -13.714 -9.998 -2.681 1.00 68.50 1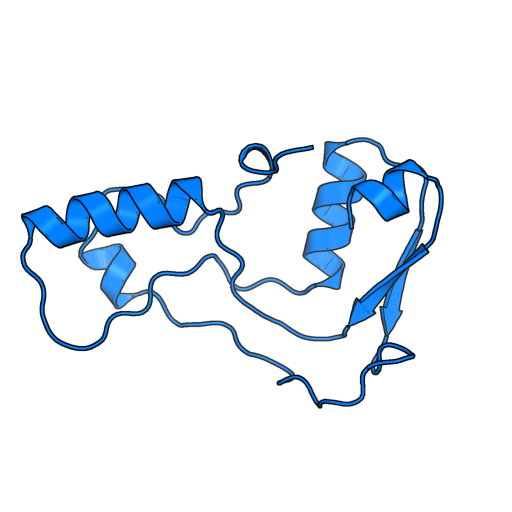10 LEU A CA 1
ATOM 876 C C . LEU A 1 110 ? -14.036 -11.415 -2.184 1.00 68.50 110 LEU A C 1
ATOM 878 O O . LEU A 1 110 ? -14.415 -12.257 -3.023 1.00 68.50 110 LEU A O 1
#

InterPro domains:
  IPR036291 NAD(P)-binding domain superfamily [SSF51735] (6-102)

Sequence (110 aa):
MYKTLKEGKTVFAYKGYYSPISARKLASAIEELLALRKTGLLNVAGERISRYELALKIKEKFNLPGEVKEVDEVKGWTARRPFDSSLDYSKAKKILSVDFYSLDLEGMVL

pLDDT: mean 96.65, std 4.18, range [68.5, 98.75]

Organism: Saccharolobus solfataricus (NCBI:txid2287)